Protein AF-A0A940AAX6-F1 (afdb_monomer_lite)

Radius of gyration: 25.83 Å; chains: 1; bounding box: 73×35×76 Å

pLDDT: mean 83.86, std 12.66, range [46.69, 98.56]

Sequence (177 aa):
MKKNYLYMAIAACAALITVSSCSLDEENPSAISTVQEWSTASGYEKLVNGCYFDLVRIVYGQAEDTYVIAAEGGTDIWQDVKGGSNGNWSKALIYSNDFGSNTYMFQEAYSGFYGCLSQCNAAIYYAEKVQGLSDADKNALVAEAHFLRAHALFNIVEYWGGKFLPTEPVSSAITDL

Secondary structure (DSSP, 8-state):
-HHHHHHHHHHHHHHHHS-PPPP-----TT---HHHHHTBHHHHHHHHHHHHHHIIIIISSTTTSHHHHHHHTTSTT---SSTT-STHHHHHHHT-TT-STT-HHHHHHHHHHHHHHHHHHHHHHHGGG-BSS-HHHHHHHHHHHHHHHHHHHHHHHHHH-S----SS---S-----

Structure (mmCIF, N/CA/C/O backbone):
data_AF-A0A940AAX6-F1
#
_entry.id   AF-A0A940AAX6-F1
#
loop_
_atom_site.group_PDB
_atom_site.id
_atom_site.type_symbol
_atom_site.label_atom_id
_atom_site.label_alt_id
_atom_site.label_comp_id
_atom_site.label_asym_id
_atom_site.label_entity_id
_atom_site.label_seq_id
_atom_site.pdbx_PDB_ins_code
_atom_site.Cartn_x
_atom_site.Cartn_y
_atom_site.Cartn_z
_atom_site.occupancy
_atom_site.B_iso_or_equiv
_atom_site.auth_seq_id
_atom_site.auth_comp_id
_atom_site.auth_asym_id
_atom_site.auth_atom_id
_atom_site.pdbx_PDB_model_num
ATOM 1 N N . MET A 1 1 ? 47.938 -17.502 51.077 1.00 55.31 1 MET A N 1
ATOM 2 C CA . MET A 1 1 ? 47.744 -16.661 49.871 1.00 55.31 1 MET A CA 1
ATOM 3 C C . MET A 1 1 ? 46.783 -17.294 48.858 1.00 55.31 1 MET A C 1
ATOM 5 O O . MET A 1 1 ? 45.732 -16.713 48.654 1.00 55.31 1 MET A O 1
ATOM 9 N N . LYS A 1 2 ? 47.029 -18.501 48.310 1.00 56.44 2 LYS A N 1
ATOM 10 C CA . LYS A 1 2 ? 46.135 -19.154 47.313 1.00 56.44 2 LYS A CA 1
ATOM 11 C C . LYS A 1 2 ? 44.664 -19.351 47.747 1.00 56.44 2 LYS A C 1
ATOM 13 O O . LYS A 1 2 ? 43.769 -19.133 46.942 1.00 56.44 2 LYS A O 1
ATOM 18 N N . LYS A 1 3 ? 44.401 -19.691 49.019 1.00 61.31 3 LYS A N 1
ATOM 19 C CA . LYS A 1 3 ? 43.030 -19.831 49.557 1.00 61.31 3 LYS A CA 1
ATOM 20 C C . LYS A 1 3 ? 42.242 -18.510 49.574 1.00 61.31 3 LYS A C 1
ATOM 22 O O . LYS A 1 3 ? 41.050 -18.526 49.313 1.00 61.31 3 LYS A O 1
ATOM 27 N N . ASN A 1 4 ? 42.899 -17.372 49.803 1.00 69.06 4 ASN A N 1
ATOM 28 C CA . ASN A 1 4 ? 42.223 -16.072 49.890 1.00 69.06 4 ASN A CA 1
ATOM 29 C C . ASN A 1 4 ? 41.749 -15.588 48.509 1.00 69.06 4 ASN A C 1
ATOM 31 O O . ASN A 1 4 ? 40.688 -14.984 48.412 1.00 69.06 4 ASN A O 1
ATOM 35 N N . TYR A 1 5 ? 42.487 -15.920 47.442 1.00 79.06 5 TYR A N 1
ATOM 36 C CA . TYR A 1 5 ? 42.050 -15.676 46.063 1.00 79.06 5 TYR A CA 1
ATOM 37 C C . TYR A 1 5 ? 40.877 -16.575 45.658 1.00 79.06 5 TYR A C 1
ATOM 39 O O . TYR A 1 5 ? 39.991 -16.125 44.942 1.00 79.06 5 TYR A O 1
ATOM 47 N N . LEU A 1 6 ? 40.829 -17.814 46.166 1.00 81.38 6 LEU A N 1
ATOM 48 C CA . LEU A 1 6 ? 39.690 -18.711 45.955 1.00 81.38 6 LEU A CA 1
ATOM 49 C C . LEU A 1 6 ? 38.421 -18.177 46.639 1.00 81.38 6 LEU A C 1
ATOM 51 O O . LEU A 1 6 ? 37.366 -18.149 46.017 1.00 81.38 6 LEU A O 1
ATOM 55 N N . TYR A 1 7 ? 38.523 -17.692 47.881 1.00 83.81 7 TYR A N 1
ATOM 56 C CA . TYR A 1 7 ? 37.384 -17.083 48.577 1.00 83.81 7 TYR A CA 1
ATOM 57 C C . TYR A 1 7 ? 36.915 -15.778 47.914 1.00 83.81 7 TYR A C 1
ATOM 59 O O . TYR A 1 7 ? 35.712 -15.559 47.806 1.00 83.81 7 TYR A O 1
ATOM 67 N N . MET A 1 8 ? 37.836 -14.952 47.399 1.00 81.62 8 MET A N 1
ATOM 68 C CA . MET A 1 8 ? 37.479 -13.766 46.606 1.00 81.62 8 MET A CA 1
ATOM 69 C C . MET A 1 8 ? 36.787 -14.124 45.286 1.00 81.62 8 MET A C 1
ATOM 71 O O . MET A 1 8 ? 35.802 -13.486 44.932 1.00 81.62 8 MET A O 1
ATOM 75 N N . ALA A 1 9 ? 37.255 -15.156 44.577 1.00 83.06 9 ALA A N 1
ATOM 76 C CA . ALA A 1 9 ? 36.630 -15.606 43.334 1.00 83.06 9 ALA A CA 1
ATOM 77 C C . ALA A 1 9 ? 35.215 -16.159 43.568 1.00 83.06 9 ALA A C 1
ATOM 79 O O . ALA A 1 9 ? 34.300 -15.853 42.810 1.00 83.06 9 ALA A O 1
ATOM 80 N N . ILE A 1 10 ? 35.009 -16.914 44.652 1.00 85.31 10 ILE A N 1
ATOM 81 C CA . ILE A 1 10 ? 33.684 -17.429 45.029 1.00 85.31 10 ILE A CA 1
ATOM 82 C C . ILE A 1 10 ? 32.733 -16.279 45.388 1.00 85.31 10 ILE A C 1
ATOM 84 O O . ILE A 1 10 ? 31.584 -16.287 44.954 1.00 85.31 10 ILE A O 1
ATOM 88 N N . ALA A 1 11 ? 33.207 -15.268 46.122 1.00 84.50 11 ALA A N 1
ATOM 89 C CA . ALA A 1 11 ? 32.406 -14.090 46.456 1.00 84.50 11 ALA A CA 1
ATOM 90 C C . ALA A 1 11 ? 32.029 -13.264 45.211 1.00 84.50 11 ALA A C 1
ATOM 92 O O . ALA A 1 11 ? 30.891 -12.814 45.097 1.00 84.50 11 ALA A O 1
ATOM 93 N N . ALA A 1 12 ? 32.948 -13.118 44.251 1.00 82.19 12 ALA A N 1
ATOM 94 C CA . ALA A 1 12 ? 32.683 -12.436 42.985 1.00 82.19 12 ALA A CA 1
ATOM 95 C C . ALA A 1 12 ? 31.672 -13.199 42.111 1.00 82.19 12 ALA A C 1
ATOM 97 O O . ALA A 1 12 ? 30.751 -12.595 41.566 1.00 82.19 12 ALA A O 1
ATOM 98 N N . CYS A 1 13 ? 31.784 -14.529 42.026 1.00 79.62 13 CYS A N 1
ATOM 99 C CA . CYS A 1 13 ? 30.807 -15.358 41.316 1.00 79.62 13 CYS A CA 1
ATOM 100 C C . CYS A 1 13 ? 29.427 -15.333 41.988 1.00 79.62 13 CYS A C 1
ATOM 102 O O . CYS A 1 13 ? 28.419 -15.296 41.292 1.00 79.62 13 CYS A O 1
ATOM 104 N N . ALA A 1 14 ? 29.363 -15.300 43.322 1.00 80.62 14 ALA A N 1
ATOM 105 C CA . ALA A 1 14 ? 28.098 -15.180 44.048 1.00 80.62 14 ALA A CA 1
ATOM 106 C C . ALA A 1 14 ? 27.412 -13.822 43.807 1.00 80.62 14 ALA A C 1
ATOM 108 O O . ALA A 1 14 ? 26.194 -13.775 43.652 1.00 80.62 14 ALA A O 1
ATOM 109 N N . ALA A 1 15 ? 28.182 -12.734 43.698 1.00 79.56 15 ALA A N 1
ATOM 110 C CA . ALA A 1 15 ? 27.660 -11.401 43.386 1.00 79.56 15 ALA A CA 1
ATOM 111 C C . ALA A 1 15 ? 27.119 -11.270 41.946 1.00 79.56 15 ALA A C 1
ATOM 113 O O . ALA A 1 15 ? 26.226 -10.466 41.690 1.00 79.56 15 ALA A O 1
ATOM 114 N N . LEU A 1 16 ? 27.609 -12.081 41.002 1.00 76.00 16 LEU A N 1
ATOM 115 C CA . LEU A 1 16 ? 27.104 -12.104 39.622 1.00 76.00 16 LEU A CA 1
ATOM 116 C C . LEU A 1 16 ? 25.786 -12.882 39.478 1.00 76.00 16 LEU A C 1
ATOM 118 O O . LEU A 1 16 ? 25.079 -12.697 38.495 1.00 76.00 16 LEU A O 1
ATOM 122 N N . ILE A 1 17 ? 25.420 -13.715 40.457 1.00 73.12 17 ILE A N 1
ATOM 123 C CA . ILE A 1 17 ? 24.154 -14.469 40.443 1.00 73.12 17 ILE A CA 1
ATOM 124 C C . ILE A 1 17 ? 22.983 -13.605 40.952 1.00 73.12 17 ILE A C 1
ATOM 126 O O . ILE A 1 17 ? 21.824 -13.920 40.699 1.00 73.12 17 ILE A O 1
ATOM 130 N N . THR A 1 18 ? 23.255 -12.476 41.620 1.00 72.62 18 THR A N 1
ATOM 131 C CA . THR A 1 18 ? 22.204 -11.584 42.145 1.00 72.62 18 THR A CA 1
ATOM 132 C C . THR A 1 18 ? 21.672 -10.565 41.134 1.00 72.62 18 THR A C 1
ATOM 134 O O . THR A 1 18 ? 20.677 -9.904 41.421 1.00 72.62 18 THR A O 1
ATOM 137 N N . VAL A 1 19 ? 22.267 -10.449 39.941 1.00 69.62 19 VAL A N 1
ATOM 138 C CA . VAL A 1 19 ? 21.702 -9.653 38.834 1.00 69.62 19 VAL A CA 1
ATOM 139 C C . VAL A 1 19 ? 20.680 -10.482 38.056 1.00 69.62 19 VAL A C 1
ATOM 141 O O . VAL A 1 19 ? 20.888 -10.875 36.913 1.00 69.62 19 VAL A O 1
ATOM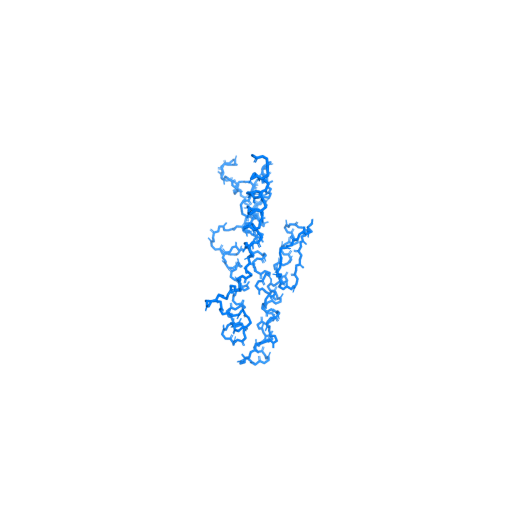 144 N N . SER A 1 20 ? 19.555 -10.771 38.707 1.00 68.38 20 SER A N 1
ATOM 145 C CA . SER A 1 20 ? 18.361 -11.242 38.006 1.00 68.38 20 SER A CA 1
ATOM 146 C C . SER A 1 20 ? 17.655 -10.034 37.393 1.00 68.38 20 SER A C 1
ATOM 148 O O . SER A 1 20 ? 17.304 -9.080 38.085 1.00 68.38 20 SER A O 1
ATOM 150 N N . SER A 1 21 ? 17.510 -10.039 36.070 1.00 65.81 21 SER A N 1
ATOM 151 C CA . SER A 1 21 ? 16.647 -9.090 35.374 1.00 65.81 21 SER A CA 1
ATOM 152 C C . SER A 1 21 ? 15.204 -9.480 35.690 1.00 65.81 21 SER A C 1
ATOM 154 O O . SER A 1 21 ? 14.784 -10.598 35.398 1.00 65.81 21 SER A O 1
ATOM 156 N N . CYS A 1 22 ? 14.445 -8.573 36.305 1.00 69.12 22 CYS A N 1
ATOM 157 C CA . CYS A 1 22 ? 12.992 -8.657 36.222 1.00 69.12 22 CYS A CA 1
ATOM 158 C C . CYS A 1 22 ? 12.595 -8.388 34.767 1.00 69.12 22 CYS A C 1
ATOM 160 O O . CYS A 1 22 ? 13.161 -7.490 34.134 1.00 69.12 22 CYS A O 1
ATOM 162 N N . SER A 1 23 ? 11.640 -9.151 34.238 1.00 64.44 23 SER A N 1
ATOM 163 C CA . SER A 1 23 ? 10.893 -8.716 33.062 1.00 64.44 23 SER A CA 1
ATOM 164 C C . SER A 1 23 ? 10.156 -7.435 33.447 1.00 64.44 23 SER A C 1
ATOM 166 O O . SER A 1 23 ? 9.446 -7.405 34.454 1.00 64.44 23 SER A O 1
ATOM 168 N N . LEU A 1 24 ? 10.396 -6.357 32.709 1.00 61.50 24 LEU A N 1
ATOM 169 C CA . LEU A 1 24 ? 9.651 -5.118 32.864 1.00 61.50 24 LEU A CA 1
ATOM 170 C C . LEU A 1 24 ? 8.437 -5.217 31.942 1.00 61.50 24 LEU A C 1
ATOM 172 O O . LEU A 1 24 ? 8.602 -5.223 30.724 1.00 61.50 24 LEU A O 1
ATOM 176 N N . ASP A 1 25 ? 7.245 -5.332 32.521 1.00 64.38 25 ASP A N 1
ATOM 177 C CA . ASP A 1 25 ? 6.000 -5.224 31.762 1.00 64.38 25 ASP A CA 1
ATOM 178 C C . ASP A 1 25 ? 5.812 -3.747 31.387 1.00 64.38 25 ASP A C 1
ATOM 180 O O . ASP A 1 25 ? 5.361 -2.921 32.185 1.00 64.38 25 ASP A O 1
ATOM 184 N N . GLU A 1 26 ? 6.274 -3.389 30.188 1.00 61.09 26 GLU A N 1
ATOM 185 C CA . GLU A 1 26 ? 6.122 -2.051 29.624 1.00 61.09 26 GLU A CA 1
ATOM 186 C C . GLU A 1 26 ? 4.677 -1.840 29.162 1.00 61.09 26 GLU A C 1
ATOM 188 O O . GLU A 1 26 ? 4.303 -2.139 28.030 1.00 61.09 26 GLU A O 1
ATOM 193 N N . GLU A 1 27 ? 3.852 -1.291 30.047 1.00 58.06 27 GLU A N 1
ATOM 194 C CA . GLU A 1 27 ? 2.539 -0.768 29.682 1.00 58.06 27 GLU A CA 1
ATOM 195 C C . GLU A 1 27 ? 2.710 0.634 29.087 1.00 58.06 27 GLU A C 1
ATOM 197 O O . GLU A 1 27 ? 3.202 1.546 29.754 1.00 58.06 27 GLU A O 1
ATOM 202 N N . ASN A 1 28 ? 2.315 0.824 27.826 1.00 57.12 28 ASN A N 1
ATOM 203 C CA . ASN A 1 28 ? 2.324 2.133 27.177 1.00 57.12 28 ASN A CA 1
ATOM 204 C C . ASN A 1 28 ? 0.994 2.856 27.474 1.00 57.12 28 ASN A C 1
ATOM 206 O O . ASN A 1 28 ? -0.003 2.566 26.816 1.00 57.12 28 ASN A O 1
ATOM 210 N N . PRO A 1 29 ? 0.943 3.832 28.401 1.00 56.22 29 PRO A N 1
ATOM 211 C CA . PRO A 1 29 ? -0.304 4.513 28.764 1.00 56.22 29 PRO A CA 1
ATOM 212 C C . PRO A 1 29 ? -0.865 5.395 27.637 1.00 56.22 29 PRO A C 1
ATOM 214 O O . PRO A 1 29 ? -2.018 5.816 27.706 1.00 56.22 29 PRO A O 1
ATOM 217 N N . SER A 1 30 ? -0.063 5.681 26.605 1.00 55.62 30 SER A N 1
ATOM 218 C CA . SER A 1 30 ? -0.491 6.380 25.388 1.00 55.62 30 SER A CA 1
ATOM 219 C C . SER A 1 30 ? -1.008 5.419 24.314 1.00 55.62 30 SER A C 1
ATOM 221 O O . SER A 1 30 ? -1.601 5.868 23.334 1.00 55.62 30 SER A O 1
ATOM 223 N N . ALA A 1 31 ? -0.778 4.111 24.465 1.00 48.28 31 ALA A N 1
ATOM 224 C CA . ALA A 1 31 ? -1.345 3.114 23.578 1.00 48.28 31 ALA A CA 1
ATOM 225 C C . ALA A 1 31 ? -2.808 2.904 23.967 1.00 48.28 31 ALA A C 1
ATOM 227 O O . ALA A 1 31 ? -3.135 2.134 24.867 1.00 48.28 31 ALA A O 1
ATOM 228 N N . ILE A 1 32 ? -3.719 3.565 23.253 1.00 55.19 32 ILE A N 1
ATOM 229 C CA . ILE A 1 32 ? -5.056 2.994 23.118 1.00 55.19 32 ILE A CA 1
ATOM 230 C C . ILE A 1 32 ? -4.836 1.601 22.522 1.00 55.19 32 ILE A C 1
ATOM 232 O O . ILE A 1 32 ? -4.148 1.470 21.508 1.00 55.19 32 ILE A O 1
ATOM 236 N N . SER A 1 33 ? -5.350 0.549 23.169 1.00 64.06 33 SER A N 1
ATOM 237 C CA . SER A 1 33 ? -5.257 -0.779 22.563 1.00 64.06 33 SER A CA 1
ATOM 238 C C . SER A 1 33 ? -5.890 -0.688 21.175 1.00 64.06 33 SER A C 1
ATOM 240 O O . SER A 1 33 ? -6.994 -0.165 21.032 1.00 64.06 33 SER A O 1
ATOM 242 N N . THR A 1 34 ? -5.187 -1.139 20.140 1.00 67.50 34 THR A N 1
ATOM 243 C CA . THR A 1 34 ? -5.639 -1.024 18.741 1.00 67.50 34 THR A CA 1
ATOM 244 C C . THR A 1 34 ? -7.072 -1.534 18.554 1.00 67.50 34 THR A C 1
ATOM 246 O O . THR A 1 34 ? -7.873 -0.954 17.828 1.00 67.50 34 THR A O 1
ATOM 249 N N . VAL A 1 35 ? -7.439 -2.571 19.315 1.00 67.94 35 VAL A N 1
ATOM 250 C CA . VAL A 1 35 ? -8.806 -3.094 19.422 1.00 67.94 35 VAL A CA 1
ATOM 251 C C . VAL A 1 35 ? -9.794 -2.031 19.913 1.00 67.94 35 VAL A C 1
ATOM 253 O O . VAL A 1 35 ? -10.854 -1.858 19.319 1.00 67.94 35 VAL A O 1
ATOM 256 N N . GLN A 1 36 ? -9.472 -1.328 20.995 1.00 70.12 36 GLN A N 1
ATOM 257 C CA . GLN A 1 36 ? -10.342 -0.323 21.596 1.00 70.12 36 GLN A CA 1
ATOM 258 C C . GLN A 1 36 ? -10.484 0.912 20.700 1.00 70.12 36 GLN A C 1
ATOM 260 O O . GLN A 1 36 ? -11.593 1.431 20.586 1.00 70.12 36 GLN A O 1
ATOM 265 N N . GLU A 1 37 ? -9.425 1.325 19.994 1.00 81.44 37 GLU A N 1
ATOM 266 C CA . GLU A 1 37 ? -9.504 2.421 19.018 1.00 81.44 37 GLU A CA 1
ATOM 267 C C . GLU A 1 37 ? -10.447 2.069 17.862 1.00 81.44 37 GLU A C 1
ATOM 269 O O . GLU A 1 37 ? -11.391 2.808 17.575 1.00 81.44 37 GLU A O 1
ATOM 274 N N . TRP A 1 38 ? -10.246 0.903 17.246 1.00 86.62 38 TRP A N 1
ATOM 275 C CA . TRP A 1 38 ? -10.961 0.499 16.033 1.00 86.62 38 TRP A CA 1
ATOM 276 C C . TRP A 1 38 ? -12.357 -0.080 16.286 1.00 86.62 38 TRP A C 1
ATOM 278 O O . TRP A 1 38 ? -13.121 -0.259 15.344 1.00 86.62 38 TRP A O 1
ATOM 288 N N . SER A 1 39 ? -12.726 -0.345 17.543 1.00 88.00 39 SER A N 1
ATOM 289 C CA . SER A 1 39 ? -14.057 -0.860 17.906 1.00 88.00 39 SER A CA 1
ATOM 290 C C . SER A 1 39 ? -15.187 0.173 17.813 1.00 88.00 39 SER A C 1
ATOM 292 O O . SER A 1 39 ? -16.359 -0.200 17.791 1.00 88.00 39 SER A O 1
ATOM 294 N N . THR A 1 40 ? -14.868 1.468 17.755 1.00 92.25 40 THR A N 1
ATOM 295 C CA . THR A 1 40 ? -15.871 2.540 17.634 1.00 92.25 40 THR A CA 1
ATOM 296 C C . THR A 1 40 ? -16.142 2.873 16.169 1.00 92.25 40 THR A C 1
ATOM 298 O O . THR A 1 40 ? -15.227 2.797 15.355 1.00 92.25 40 THR A O 1
ATOM 301 N N . ALA A 1 41 ? -17.356 3.318 15.827 1.00 93.38 41 ALA A N 1
ATOM 302 C CA . ALA A 1 41 ? -17.694 3.746 14.463 1.00 93.38 41 ALA A CA 1
AT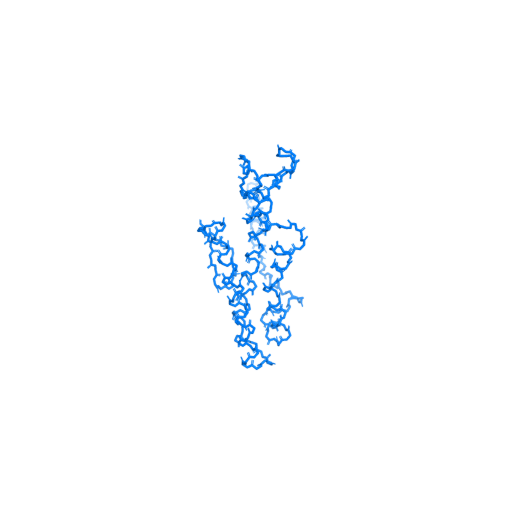OM 303 C C . ALA A 1 41 ? -16.683 4.760 13.883 1.00 93.38 41 ALA A C 1
ATOM 305 O O . ALA A 1 41 ? -16.123 4.535 12.816 1.00 93.38 41 ALA A O 1
ATOM 306 N N . SER A 1 42 ? -16.356 5.822 14.634 1.00 93.44 42 SER A N 1
ATOM 307 C CA . SER A 1 42 ? -15.378 6.832 14.196 1.00 93.44 42 SER A CA 1
ATOM 308 C C . SER A 1 42 ? -13.954 6.276 14.083 1.00 93.44 42 SER A C 1
ATOM 310 O O . SER A 1 42 ? -13.216 6.644 13.170 1.00 93.44 42 SER A O 1
ATOM 312 N N . GLY A 1 43 ? -13.542 5.396 14.998 1.00 93.12 43 GLY A N 1
ATOM 313 C CA . GLY A 1 43 ? -12.236 4.745 14.918 1.00 93.12 43 GLY A CA 1
ATOM 314 C C . GLY A 1 43 ? -12.128 3.797 13.727 1.00 93.12 43 GLY A C 1
ATOM 315 O O . GLY A 1 43 ? -11.089 3.746 13.073 1.00 93.12 43 GLY A O 1
ATOM 316 N N . TYR A 1 44 ? -13.217 3.105 13.397 1.00 95.25 44 TYR A N 1
ATOM 317 C CA . TYR A 1 44 ? -13.285 2.233 12.235 1.00 95.25 44 TYR A CA 1
ATOM 318 C C . TYR A 1 44 ? -13.262 3.014 10.919 1.00 95.25 44 TYR A C 1
ATOM 320 O O . TYR A 1 44 ? -12.494 2.675 10.025 1.00 95.25 44 TYR A O 1
ATOM 328 N N . GLU A 1 45 ? -14.012 4.113 10.815 1.00 95.19 45 GLU A N 1
ATOM 329 C CA . GLU A 1 45 ? -13.930 5.019 9.660 1.00 95.19 45 GLU A CA 1
ATOM 330 C C . GLU A 1 45 ? -12.506 5.554 9.462 1.00 95.19 45 GLU A C 1
ATOM 332 O O . GLU A 1 45 ? -12.012 5.600 8.339 1.00 95.19 45 GLU A O 1
ATOM 337 N N . LYS A 1 46 ? -11.796 5.908 10.543 1.00 94.81 46 LYS A N 1
ATOM 338 C CA . LYS A 1 46 ? -10.379 6.305 10.460 1.00 94.81 46 LYS A CA 1
ATOM 339 C C . LYS A 1 46 ? -9.488 5.180 9.938 1.00 94.81 46 LYS A C 1
ATOM 341 O O . LYS A 1 46 ? -8.595 5.451 9.140 1.00 94.81 46 LYS A O 1
ATOM 346 N N . LEU A 1 47 ? -9.726 3.943 10.370 1.00 94.31 47 LEU A N 1
ATOM 347 C CA . LEU A 1 47 ? -8.986 2.776 9.891 1.00 94.31 47 LEU A CA 1
ATOM 348 C C . LEU A 1 47 ? -9.220 2.541 8.389 1.00 94.31 47 LEU A C 1
ATOM 350 O O . LEU A 1 47 ? -8.267 2.344 7.637 1.00 94.31 47 LEU A O 1
ATOM 354 N N . VAL A 1 48 ? -10.469 2.646 7.930 1.00 96.81 48 VAL A N 1
ATOM 355 C CA . VAL A 1 48 ? -10.817 2.538 6.503 1.00 96.81 48 VAL A CA 1
ATOM 356 C C . VAL A 1 48 ? -10.213 3.696 5.705 1.00 96.81 48 VAL A C 1
ATOM 358 O O . VAL A 1 48 ? -9.614 3.465 4.661 1.00 96.81 48 VAL A O 1
ATOM 361 N N . ASN A 1 49 ? -10.235 4.924 6.225 1.00 96.19 49 ASN A N 1
ATOM 362 C CA . ASN A 1 49 ? -9.530 6.057 5.613 1.00 96.19 49 ASN A CA 1
ATOM 363 C C . ASN A 1 49 ? -8.018 5.798 5.485 1.00 96.19 49 ASN A C 1
ATOM 365 O O . ASN A 1 49 ? -7.400 6.210 4.503 1.00 96.19 49 ASN A O 1
ATOM 369 N N . GLY A 1 50 ? -7.423 5.071 6.436 1.00 94.88 50 GLY A N 1
ATOM 370 C CA . GLY A 1 50 ? -6.036 4.608 6.363 1.00 94.88 50 GLY A CA 1
ATOM 371 C C . GLY A 1 50 ? -5.749 3.744 5.132 1.00 94.88 50 GLY A C 1
ATOM 372 O O . GLY A 1 50 ? -4.668 3.848 4.558 1.00 94.88 50 GLY A O 1
ATOM 373 N N . CYS A 1 51 ? -6.728 2.971 4.653 1.00 96.81 51 CYS A N 1
ATOM 374 C CA . CYS A 1 51 ? -6.604 2.165 3.434 1.00 96.81 51 CYS A CA 1
ATOM 375 C C . CYS A 1 51 ? -6.380 3.028 2.181 1.00 96.81 51 CYS A C 1
ATOM 377 O O . CYS A 1 51 ? -5.699 2.604 1.249 1.00 96.81 51 CYS A O 1
ATOM 379 N N . TYR A 1 52 ? -6.914 4.251 2.166 1.00 95.19 52 TYR A N 1
ATOM 380 C CA . TYR A 1 52 ? -6.747 5.208 1.070 1.00 95.19 52 TYR A CA 1
ATOM 381 C C . TYR A 1 52 ? -5.483 6.065 1.195 1.00 95.19 52 TYR A C 1
ATOM 383 O O . TYR A 1 52 ? -5.056 6.671 0.212 1.00 95.19 52 TYR A O 1
ATOM 391 N N . PHE A 1 53 ? -4.890 6.155 2.387 1.00 92.31 53 PHE A N 1
ATOM 392 C CA . PHE A 1 53 ? -3.875 7.162 2.696 1.00 92.31 53 PHE A CA 1
ATOM 393 C C . PHE A 1 53 ? -2.652 7.078 1.775 1.00 92.31 53 PHE A C 1
ATOM 395 O O . PHE A 1 53 ? -2.299 8.066 1.127 1.00 92.31 53 PHE A O 1
ATOM 402 N N . ASP A 1 54 ? -2.045 5.896 1.658 1.00 89.56 54 ASP A N 1
ATOM 403 C CA . ASP A 1 54 ? -0.865 5.710 0.809 1.00 89.56 54 ASP A CA 1
ATOM 404 C C . ASP A 1 54 ? -1.203 5.777 -0.682 1.00 89.56 54 ASP A C 1
ATOM 406 O O . ASP A 1 54 ? -0.368 6.200 -1.483 1.00 89.56 54 ASP A O 1
ATOM 410 N N . LEU A 1 55 ? -2.446 5.460 -1.063 1.00 89.06 55 LEU A N 1
ATOM 411 C CA . LEU A 1 55 ? -2.898 5.639 -2.440 1.00 89.06 55 LEU A CA 1
ATOM 412 C C . LEU A 1 55 ? -2.909 7.116 -2.822 1.00 89.06 55 LEU A C 1
ATOM 414 O O . LEU A 1 55 ? -2.407 7.477 -3.877 1.00 89.06 55 LEU A O 1
ATOM 418 N N . VAL A 1 56 ? -3.430 7.987 -1.959 1.00 88.38 56 VAL A N 1
ATOM 419 C CA . VAL A 1 56 ? -3.472 9.432 -2.226 1.00 88.38 56 VAL A CA 1
ATOM 420 C C . VAL A 1 56 ? -2.103 10.079 -2.045 1.00 88.38 56 VAL A C 1
ATOM 422 O O . VAL A 1 56 ? -1.810 11.074 -2.692 1.00 88.38 56 VAL A O 1
ATOM 425 N N . ARG A 1 57 ? -1.252 9.563 -1.159 1.00 84.19 57 ARG A N 1
ATOM 426 C CA . ARG A 1 57 ? 0.025 10.212 -0.848 1.00 84.19 57 ARG A CA 1
ATOM 427 C C . ARG A 1 57 ? 1.170 9.763 -1.750 1.00 84.19 57 ARG A C 1
ATOM 429 O O . ARG A 1 57 ? 1.941 10.613 -2.182 1.00 84.19 57 ARG A O 1
ATOM 436 N N . ILE A 1 58 ? 1.293 8.458 -1.979 1.00 84.50 58 ILE A N 1
ATOM 437 C CA . ILE A 1 58 ? 2.473 7.830 -2.587 1.00 84.50 58 ILE A CA 1
ATOM 438 C C . ILE A 1 58 ? 2.167 7.291 -3.983 1.00 84.50 58 ILE A C 1
ATOM 440 O O . ILE A 1 58 ? 2.961 7.481 -4.899 1.00 84.50 58 ILE A O 1
ATOM 444 N N . VAL A 1 59 ? 1.026 6.621 -4.162 1.00 85.75 59 VAL A N 1
ATOM 445 C CA . VAL A 1 59 ? 0.728 5.933 -5.428 1.00 85.75 59 VAL A CA 1
ATOM 446 C C . VAL A 1 59 ? 0.174 6.902 -6.479 1.00 85.75 59 VAL A C 1
ATOM 448 O O . VAL A 1 59 ? 0.707 7.004 -7.576 1.00 85.75 59 VAL A O 1
ATOM 451 N N . TYR A 1 60 ? -0.883 7.646 -6.163 1.00 85.00 60 TYR A N 1
ATOM 452 C CA . TYR A 1 60 ? -1.634 8.444 -7.141 1.00 85.00 60 TYR A CA 1
ATOM 453 C C . TYR A 1 60 ? -1.587 9.951 -6.917 1.00 85.00 60 TYR A C 1
ATOM 455 O O . TYR A 1 60 ? -2.153 10.691 -7.721 1.00 85.00 60 TYR A O 1
ATOM 463 N N . GLY A 1 61 ? -0.971 10.425 -5.836 1.00 78.81 61 GLY A N 1
ATOM 464 C CA . GLY A 1 61 ? -0.928 11.855 -5.554 1.00 78.81 61 GLY A CA 1
ATOM 465 C C . GLY A 1 61 ? 0.457 12.471 -5.541 1.00 78.81 61 GLY A C 1
ATOM 466 O O . GLY A 1 61 ? 1.439 11.933 -6.039 1.00 78.81 61 GLY A O 1
ATOM 467 N N . GLN A 1 62 ? 0.472 13.684 -4.999 1.00 61.78 62 GLN A N 1
ATOM 468 C CA . GLN A 1 62 ? 1.367 14.760 -5.410 1.00 61.78 62 GLN A CA 1
ATOM 469 C C . GLN A 1 62 ? 2.830 14.603 -4.975 1.00 61.78 62 GLN A C 1
ATOM 471 O O . GLN A 1 62 ? 3.627 15.472 -5.313 1.00 61.78 62 GLN A O 1
ATOM 476 N N . ALA A 1 63 ? 3.194 13.577 -4.195 1.00 56.44 63 ALA A N 1
ATOM 477 C CA . ALA A 1 63 ? 4.527 13.535 -3.606 1.00 56.44 63 ALA A CA 1
ATOM 478 C C . ALA A 1 63 ? 5.621 13.504 -4.682 1.00 56.44 63 ALA A C 1
ATOM 480 O O . ALA A 1 63 ? 6.439 14.412 -4.648 1.00 56.44 63 ALA A O 1
ATOM 481 N N . GLU A 1 64 ? 5.605 12.592 -5.665 1.00 60.12 64 GLU A N 1
ATOM 482 C CA . GLU A 1 64 ? 6.611 12.575 -6.749 1.00 60.12 64 GLU A CA 1
ATOM 483 C C . GLU A 1 64 ? 6.156 11.809 -8.017 1.00 60.12 64 GLU A C 1
ATOM 485 O O . GLU A 1 64 ? 6.974 11.113 -8.604 1.00 60.12 64 GLU A O 1
ATOM 490 N N . ASP A 1 65 ? 4.880 11.856 -8.449 1.00 65.00 65 ASP A N 1
ATOM 491 C CA . ASP A 1 65 ? 4.375 11.107 -9.638 1.00 65.00 65 ASP A CA 1
ATOM 492 C C . ASP A 1 65 ? 4.893 9.648 -9.705 1.00 65.00 65 ASP A C 1
ATOM 494 O O . ASP A 1 65 ? 5.131 9.063 -10.768 1.00 65.00 65 ASP A O 1
ATOM 498 N N . THR A 1 66 ? 5.131 9.072 -8.526 1.00 71.44 66 THR A N 1
ATOM 499 C CA . THR A 1 66 ? 6.209 8.104 -8.317 1.00 71.44 66 THR A CA 1
ATOM 500 C C . THR A 1 66 ? 5.880 6.789 -8.991 1.00 71.44 66 THR A C 1
ATOM 502 O O . THR A 1 66 ? 6.683 6.199 -9.717 1.00 71.44 66 THR A O 1
ATOM 505 N N . TYR A 1 67 ? 4.637 6.367 -8.783 1.00 80.38 67 TYR A N 1
ATOM 506 C CA . TYR A 1 67 ? 4.081 5.195 -9.417 1.00 80.38 67 TYR A CA 1
ATOM 507 C C . TYR A 1 67 ? 3.683 5.459 -10.874 1.00 80.38 67 TYR A C 1
ATOM 509 O O . TYR A 1 67 ? 3.829 4.553 -11.680 1.00 80.38 67 TYR A O 1
ATOM 517 N N . VAL A 1 68 ? 3.272 6.674 -11.264 1.00 82.50 68 VAL A N 1
ATOM 518 C CA . VAL A 1 68 ? 2.960 6.976 -12.679 1.00 82.50 68 VAL A CA 1
ATOM 519 C C . VAL A 1 68 ? 4.199 6.819 -13.555 1.00 82.50 68 VAL A C 1
ATOM 521 O O . VAL A 1 68 ? 4.122 6.193 -14.606 1.00 82.50 68 VAL A O 1
ATOM 524 N N . ILE A 1 69 ? 5.362 7.309 -13.122 1.00 81.38 69 ILE A N 1
ATOM 525 C CA . ILE A 1 69 ? 6.606 7.085 -13.871 1.00 81.38 69 ILE A CA 1
ATOM 526 C C . ILE A 1 69 ? 7.112 5.646 -13.721 1.00 81.38 69 ILE A C 1
ATOM 528 O O . ILE A 1 69 ? 7.691 5.120 -14.668 1.00 81.38 69 ILE A O 1
ATOM 532 N N . ALA A 1 70 ? 6.868 4.971 -12.595 1.00 79.56 70 ALA A N 1
ATOM 533 C CA . ALA A 1 70 ? 7.158 3.539 -12.494 1.00 79.56 70 ALA A CA 1
ATOM 534 C C . ALA A 1 70 ? 6.310 2.694 -13.468 1.00 79.56 70 ALA A C 1
ATOM 536 O O . ALA A 1 70 ? 6.810 1.714 -14.017 1.00 79.56 70 ALA A O 1
ATOM 537 N N . ALA A 1 71 ? 5.057 3.095 -13.688 1.00 83.25 71 ALA A N 1
ATOM 538 C CA . ALA A 1 71 ? 4.085 2.434 -14.549 1.00 83.25 71 ALA A CA 1
ATOM 539 C C . ALA A 1 71 ? 4.306 2.732 -16.034 1.00 83.25 71 ALA A C 1
ATOM 541 O O . ALA A 1 71 ? 4.396 1.825 -16.855 1.00 83.25 71 ALA A O 1
ATOM 542 N N . GLU A 1 72 ? 4.434 4.012 -16.370 1.00 85.12 72 GLU A N 1
ATOM 543 C CA . GLU A 1 72 ? 4.361 4.499 -17.749 1.00 85.12 72 GLU A CA 1
ATOM 544 C C . GLU A 1 72 ? 5.679 5.107 -18.234 1.00 85.12 72 GLU A C 1
ATOM 546 O O . GLU A 1 72 ? 5.872 5.301 -19.431 1.00 85.12 72 GLU A O 1
ATOM 551 N N . GLY A 1 73 ? 6.602 5.439 -17.331 1.00 84.50 73 GLY A N 1
ATOM 552 C CA . GLY A 1 73 ? 7.784 6.234 -17.656 1.00 84.50 73 GLY A CA 1
ATOM 553 C C . GLY A 1 73 ? 8.737 5.577 -18.652 1.00 84.50 73 GLY A C 1
ATOM 554 O O . GLY A 1 73 ? 9.356 6.270 -19.449 1.00 84.50 73 GLY A O 1
ATOM 555 N N . GLY A 1 74 ? 8.841 4.250 -18.638 1.00 82.25 74 GLY A N 1
ATOM 556 C CA . GLY A 1 74 ? 9.675 3.505 -19.584 1.00 82.25 74 GLY A CA 1
ATOM 557 C C . GLY A 1 74 ? 9.017 3.232 -20.944 1.00 82.25 74 GLY A C 1
ATOM 558 O O . GLY A 1 74 ? 9.567 2.488 -21.756 1.00 82.25 74 GLY A O 1
ATOM 559 N N . THR A 1 75 ? 7.827 3.781 -21.196 1.00 87.38 75 THR A N 1
ATOM 560 C CA . THR A 1 75 ? 7.127 3.653 -22.484 1.00 87.38 75 THR A CA 1
ATOM 561 C C . THR A 1 75 ? 7.552 4.748 -23.470 1.00 87.38 75 THR A C 1
ATOM 563 O O . THR A 1 75 ? 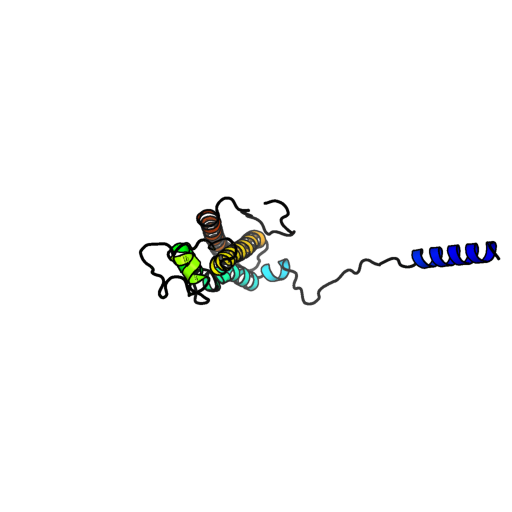8.367 5.613 -23.158 1.00 87.38 75 THR A O 1
ATOM 566 N N . ASP A 1 76 ? 6.991 4.740 -24.679 1.00 86.88 76 ASP A N 1
ATOM 567 C CA . ASP A 1 76 ? 7.216 5.764 -25.707 1.00 86.88 76 ASP A CA 1
ATOM 568 C C . ASP A 1 76 ? 6.476 7.091 -25.444 1.00 86.88 76 ASP A C 1
ATOM 570 O O . ASP A 1 76 ? 6.654 8.058 -26.189 1.00 86.88 76 ASP A O 1
ATOM 574 N N . ILE A 1 77 ? 5.663 7.158 -24.386 1.00 88.81 77 ILE A N 1
ATOM 575 C CA . ILE A 1 77 ? 4.887 8.346 -24.004 1.00 88.81 77 ILE A CA 1
ATOM 576 C C . ILE A 1 77 ? 5.775 9.400 -23.329 1.00 88.81 77 ILE A C 1
ATOM 578 O O . ILE A 1 77 ? 5.535 10.603 -23.471 1.00 88.81 77 ILE A O 1
ATOM 582 N N . TRP A 1 78 ? 6.805 8.964 -22.602 1.00 86.06 78 TRP A N 1
ATOM 583 C CA . TRP A 1 78 ? 7.678 9.829 -21.814 1.00 86.06 78 TRP A CA 1
ATOM 584 C C . TRP A 1 78 ? 9.103 9.806 -22.358 1.00 86.06 78 TRP A C 1
ATOM 586 O O . TRP A 1 78 ? 9.577 8.813 -22.899 1.00 86.06 78 TRP A O 1
ATOM 596 N N . GLN A 1 79 ? 9.812 10.924 -22.210 1.00 85.31 79 GLN A N 1
ATOM 597 C CA . GLN A 1 79 ? 11.191 11.036 -22.665 1.00 85.31 79 GLN A CA 1
ATOM 598 C C . GLN A 1 79 ? 12.057 11.687 -21.595 1.00 85.31 79 GLN A C 1
ATOM 600 O O . GLN A 1 79 ? 11.678 12.682 -20.973 1.00 85.31 79 GLN A O 1
ATOM 605 N N . ASP A 1 80 ? 13.265 11.158 -21.425 1.00 87.19 80 ASP A N 1
ATOM 606 C CA . ASP A 1 80 ? 14.278 11.811 -20.614 1.00 87.19 80 ASP A CA 1
ATOM 607 C C . ASP A 1 80 ? 14.712 13.156 -21.224 1.00 87.19 80 ASP A C 1
ATOM 609 O O . ASP A 1 80 ? 14.975 13.285 -22.423 1.00 87.19 80 ASP A O 1
ATOM 613 N N . VAL A 1 81 ? 14.812 14.174 -20.370 1.00 77.38 81 VAL A N 1
ATOM 614 C CA . VAL A 1 81 ? 15.059 15.561 -20.789 1.00 77.38 81 VAL A CA 1
ATOM 615 C C . VAL A 1 81 ? 16.561 15.858 -20.947 1.00 77.38 81 VAL A C 1
ATOM 617 O O . VAL A 1 81 ? 16.921 16.878 -21.536 1.00 77.38 81 VAL A O 1
ATOM 620 N N . LYS A 1 82 ? 17.472 15.016 -20.421 1.00 74.25 82 LYS A N 1
ATOM 621 C CA . LYS A 1 82 ? 18.908 15.353 -20.299 1.00 74.25 82 LYS A CA 1
ATOM 622 C C . LYS A 1 82 ? 19.882 14.176 -20.476 1.00 74.25 82 LYS A C 1
ATOM 624 O O . LYS A 1 82 ? 20.901 14.118 -19.780 1.00 74.25 82 LYS A O 1
ATOM 629 N N . GLY A 1 83 ? 19.596 13.254 -21.391 1.00 75.88 83 GLY A N 1
ATOM 630 C CA . GLY A 1 83 ? 20.498 12.152 -21.745 1.00 75.88 83 GLY A CA 1
ATOM 631 C C . GLY A 1 83 ? 20.927 11.268 -20.567 1.00 75.88 83 GLY A C 1
ATOM 632 O O . GLY A 1 83 ? 22.067 10.815 -20.536 1.00 75.88 83 GLY A O 1
ATOM 633 N N . GLY A 1 84 ? 20.056 11.064 -19.578 1.00 80.56 84 GLY A N 1
ATOM 634 C CA . GLY A 1 84 ? 20.307 10.185 -18.436 1.00 80.56 84 GLY A CA 1
ATOM 635 C C . GLY A 1 84 ? 20.739 10.876 -17.136 1.00 80.56 84 GLY A C 1
ATOM 636 O O . GLY A 1 84 ? 21.124 10.194 -16.190 1.00 80.56 84 GLY A O 1
ATOM 637 N N . SER A 1 85 ? 20.732 12.212 -17.065 1.00 83.19 85 SER A N 1
ATOM 638 C CA . SER A 1 85 ? 21.326 12.956 -15.935 1.00 83.19 85 SER A CA 1
ATOM 639 C C . SER A 1 85 ? 20.353 13.385 -14.827 1.00 83.19 85 SER A C 1
ATOM 641 O O . SER A 1 85 ? 20.776 14.026 -13.865 1.00 83.19 85 SER A O 1
ATOM 643 N N . ASN A 1 86 ? 19.072 13.016 -14.901 1.00 85.25 86 ASN A N 1
ATOM 644 C CA . ASN A 1 86 ? 18.045 13.366 -13.910 1.00 85.25 86 ASN A CA 1
ATOM 645 C C . ASN A 1 86 ? 17.899 12.323 -12.781 1.00 85.25 86 ASN A C 1
ATOM 647 O O . ASN A 1 86 ? 16.808 12.083 -12.261 1.00 85.25 86 ASN A O 1
ATOM 651 N N . GLY A 1 87 ? 18.997 11.663 -12.403 1.00 86.19 87 GLY A N 1
ATOM 652 C CA . GLY A 1 87 ? 19.001 10.684 -11.315 1.00 86.19 87 GLY A CA 1
ATOM 653 C C . GLY A 1 87 ? 18.005 9.542 -11.544 1.00 86.19 87 GLY A C 1
ATOM 654 O O . GLY A 1 87 ? 17.920 9.011 -12.647 1.00 86.19 87 GLY A O 1
ATOM 655 N N . ASN A 1 88 ? 17.255 9.162 -10.500 1.00 84.31 88 ASN A N 1
ATOM 656 C CA . ASN A 1 88 ? 16.328 8.019 -10.529 1.00 84.31 88 ASN A CA 1
ATOM 657 C C . ASN A 1 88 ? 15.253 8.113 -11.620 1.00 84.31 88 ASN A C 1
ATOM 659 O O . ASN A 1 88 ? 14.903 7.085 -12.193 1.00 84.31 88 ASN A O 1
ATOM 663 N N . TRP A 1 89 ? 14.804 9.323 -11.956 1.00 85.06 89 TRP A N 1
ATOM 664 C CA . TRP A 1 89 ? 13.836 9.547 -13.028 1.00 85.06 89 TRP A CA 1
ATOM 665 C C . TRP A 1 89 ? 14.376 9.077 -14.369 1.00 85.06 89 TRP A C 1
ATOM 667 O O . TRP A 1 89 ? 13.736 8.285 -15.048 1.00 85.06 89 TRP A O 1
ATOM 677 N N . SER A 1 90 ? 15.597 9.488 -14.714 1.00 88.06 90 SER A N 1
ATOM 678 C CA . SER A 1 90 ? 16.245 9.001 -15.927 1.00 88.06 90 SER A CA 1
ATOM 679 C C . SER A 1 90 ? 16.384 7.481 -15.907 1.00 88.06 90 SER A C 1
ATOM 681 O O . SER A 1 90 ? 16.120 6.844 -16.918 1.00 88.06 90 SER A O 1
ATOM 683 N N . LYS A 1 91 ? 16.737 6.879 -14.762 1.00 88.06 91 LYS A N 1
ATOM 684 C CA . LYS A 1 91 ? 16.893 5.418 -14.677 1.00 88.06 91 LYS A CA 1
ATOM 685 C C . LYS A 1 91 ? 15.624 4.673 -15.076 1.00 88.06 91 LYS A C 1
ATOM 687 O O . LYS A 1 91 ? 15.723 3.699 -15.812 1.00 88.06 91 LYS A O 1
ATOM 692 N N . ALA A 1 92 ? 14.465 5.144 -14.615 1.00 86.00 92 ALA A N 1
ATOM 693 C CA . ALA A 1 92 ? 13.170 4.568 -14.965 1.00 86.00 92 ALA A CA 1
ATOM 694 C C . ALA A 1 92 ? 12.763 4.871 -16.418 1.00 86.00 92 ALA A C 1
ATOM 696 O O . ALA A 1 92 ? 12.294 3.975 -17.109 1.00 86.00 92 ALA A O 1
ATOM 697 N N . LEU A 1 93 ? 12.989 6.100 -16.898 1.00 88.69 93 LEU A N 1
ATOM 698 C CA . LEU A 1 93 ? 12.574 6.533 -18.240 1.00 88.69 93 LEU A CA 1
ATOM 699 C C . LEU A 1 93 ? 13.364 5.863 -19.375 1.00 88.69 93 LEU A C 1
ATOM 701 O O . LEU A 1 93 ? 12.813 5.598 -20.436 1.00 88.69 93 LEU A O 1
ATOM 705 N N . ILE A 1 94 ? 14.666 5.622 -19.184 1.00 88.88 94 ILE A N 1
ATOM 706 C CA . ILE A 1 94 ? 15.542 5.063 -20.233 1.00 88.88 94 ILE A CA 1
ATOM 707 C C . ILE A 1 94 ? 16.056 3.656 -19.921 1.00 88.88 94 ILE A C 1
ATOM 709 O O . ILE A 1 94 ? 16.926 3.169 -20.641 1.00 88.88 94 ILE A O 1
ATOM 713 N N . TYR A 1 95 ? 15.568 3.024 -18.847 1.00 87.56 95 TYR A N 1
ATOM 714 C CA . TYR A 1 95 ? 16.053 1.729 -18.355 1.00 87.56 95 TYR A CA 1
ATOM 715 C C . TYR A 1 95 ? 17.584 1.653 -18.313 1.00 87.56 95 TYR A C 1
ATOM 717 O O . TYR A 1 95 ? 18.211 0.789 -18.931 1.00 87.56 95 TYR A O 1
ATOM 725 N N . SER A 1 96 ? 18.207 2.607 -17.617 1.00 87.94 96 SER A N 1
ATOM 726 C CA . SER A 1 96 ? 19.666 2.640 -17.504 1.00 87.94 96 SER A CA 1
ATOM 727 C C . SER A 1 96 ? 20.200 1.372 -16.825 1.00 87.94 96 SER A C 1
ATOM 729 O O . SER A 1 96 ? 19.503 0.702 -16.070 1.00 87.94 96 SER A O 1
ATOM 731 N N . ASN A 1 97 ? 21.479 1.053 -17.040 1.00 86.38 97 ASN A N 1
ATOM 732 C CA . ASN A 1 97 ? 22.099 -0.157 -16.477 1.00 86.38 97 ASN A CA 1
ATOM 733 C C . ASN A 1 97 ? 22.076 -0.233 -14.936 1.00 86.38 97 ASN A C 1
ATOM 735 O O . ASN A 1 97 ? 22.300 -1.301 -14.374 1.00 86.38 97 ASN A O 1
ATOM 739 N N . ASP A 1 98 ? 21.862 0.888 -14.249 1.00 86.88 98 ASP A N 1
ATOM 740 C CA . ASP A 1 98 ? 21.749 0.986 -12.793 1.00 86.88 98 ASP A CA 1
ATOM 741 C C . ASP A 1 98 ? 20.295 1.144 -12.303 1.00 86.88 98 ASP A C 1
ATOM 743 O O . ASP A 1 98 ? 20.065 1.468 -11.133 1.00 86.88 98 ASP A O 1
ATOM 747 N N . PHE A 1 99 ? 19.316 0.919 -13.183 1.00 87.62 99 PHE A N 1
ATOM 748 C CA . PHE A 1 99 ? 17.913 0.753 -12.826 1.00 87.62 99 PHE A CA 1
ATOM 749 C C . PHE A 1 99 ? 17.703 -0.573 -12.081 1.00 87.62 99 PHE A C 1
ATOM 751 O O . PHE A 1 99 ? 18.154 -1.631 -12.520 1.00 87.62 99 PHE A O 1
ATOM 758 N N . GLY A 1 100 ? 17.024 -0.532 -10.934 1.00 85.19 100 GLY A N 1
ATOM 759 C CA . GLY A 1 100 ? 16.777 -1.730 -10.137 1.00 85.19 100 GLY A CA 1
ATOM 760 C C . GLY A 1 100 ? 16.165 -1.424 -8.777 1.00 85.19 100 GLY A C 1
ATOM 761 O O . GLY A 1 100 ? 15.566 -0.372 -8.569 1.00 85.19 100 GLY A O 1
ATOM 762 N N . SER A 1 101 ? 16.351 -2.326 -7.809 1.00 82.69 101 SER A N 1
ATOM 763 C CA . SER A 1 101 ? 15.733 -2.210 -6.478 1.00 82.69 101 SER A CA 1
ATOM 764 C C . SER A 1 101 ? 16.110 -0.938 -5.719 1.00 82.69 101 SER A C 1
ATOM 766 O O . SER A 1 101 ? 15.394 -0.567 -4.802 1.00 82.69 101 SER A O 1
ATOM 768 N N . ASN A 1 102 ? 17.217 -0.279 -6.074 1.00 83.00 102 ASN A N 1
ATOM 769 C CA . ASN A 1 102 ? 17.687 0.964 -5.452 1.00 83.00 102 ASN A CA 1
ATOM 770 C C . ASN A 1 102 ? 17.129 2.237 -6.107 1.00 83.00 102 ASN A C 1
ATOM 772 O O . ASN A 1 102 ? 17.468 3.345 -5.689 1.00 83.00 102 ASN A O 1
ATOM 776 N N . THR A 1 103 ? 16.286 2.103 -7.132 1.00 87.00 103 THR A N 1
ATOM 777 C CA . THR A 1 103 ? 15.604 3.238 -7.750 1.00 87.00 103 THR A CA 1
ATOM 778 C C . THR A 1 103 ? 14.486 3.706 -6.818 1.00 87.00 103 THR A C 1
ATOM 780 O O . THR A 1 103 ? 13.465 3.038 -6.679 1.00 87.00 103 THR A O 1
ATOM 783 N N . TYR A 1 104 ? 14.700 4.857 -6.172 1.00 84.88 104 TYR A N 1
ATOM 784 C CA . TYR A 1 104 ? 13.871 5.377 -5.071 1.00 84.88 104 TYR A CA 1
ATOM 785 C C . TYR A 1 104 ? 12.364 5.310 -5.340 1.00 84.88 104 TYR A C 1
ATOM 787 O O . TYR A 1 104 ? 11.616 4.786 -4.523 1.00 84.88 104 TYR A O 1
ATOM 795 N N . MET A 1 105 ? 11.934 5.744 -6.525 1.00 82.69 105 MET A N 1
ATOM 796 C CA . MET A 1 105 ? 10.519 5.765 -6.885 1.00 82.69 105 MET A CA 1
ATOM 797 C C . MET A 1 105 ? 9.851 4.378 -6.848 1.00 82.69 105 MET A C 1
ATOM 799 O O . MET A 1 105 ? 8.730 4.227 -6.369 1.00 82.69 105 MET A O 1
ATOM 803 N N . PHE A 1 106 ? 10.565 3.329 -7.259 1.00 84.75 106 PHE A N 1
ATOM 804 C CA . PHE A 1 106 ? 10.054 1.962 -7.170 1.00 84.75 106 PHE A CA 1
ATOM 805 C C . PHE A 1 106 ? 10.003 1.471 -5.719 1.00 84.75 106 PHE A C 1
ATOM 807 O O . PHE A 1 106 ? 9.103 0.713 -5.371 1.00 84.75 106 PHE A O 1
ATOM 814 N N . GLN A 1 107 ? 10.924 1.906 -4.852 1.00 86.62 107 GLN A N 1
ATOM 815 C CA . GLN A 1 107 ? 10.867 1.570 -3.424 1.00 86.62 107 GLN A CA 1
ATOM 816 C C . GLN A 1 107 ? 9.693 2.248 -2.722 1.00 86.62 107 GLN A C 1
ATOM 818 O O . GLN A 1 107 ? 9.014 1.614 -1.912 1.00 86.62 107 GLN A O 1
ATOM 823 N N . GLU A 1 108 ? 9.443 3.520 -3.031 1.00 86.94 108 GLU A N 1
ATOM 824 C CA . GLU A 1 108 ? 8.307 4.247 -2.473 1.00 86.94 108 GLU A CA 1
ATOM 825 C C . GLU A 1 108 ? 6.983 3.649 -2.934 1.00 86.94 108 GLU A C 1
ATOM 827 O O . GLU A 1 108 ? 6.155 3.330 -2.086 1.00 86.94 108 GLU A O 1
ATOM 832 N N . ALA A 1 109 ? 6.802 3.402 -4.236 1.00 87.94 109 ALA A N 1
ATOM 833 C CA . ALA A 1 109 ? 5.584 2.774 -4.748 1.00 87.94 109 ALA A CA 1
ATOM 834 C C . ALA A 1 109 ? 5.348 1.390 -4.116 1.00 87.94 109 ALA A C 1
ATOM 836 O O . ALA A 1 109 ? 4.240 1.096 -3.666 1.00 87.94 109 ALA A O 1
ATOM 837 N N . TYR A 1 110 ? 6.401 0.570 -4.004 1.00 90.06 110 TYR A N 1
ATOM 838 C CA . TYR A 1 110 ? 6.340 -0.727 -3.324 1.00 90.06 110 TYR A CA 1
ATOM 839 C C . TYR A 1 110 ? 5.872 -0.574 -1.873 1.00 90.06 110 TYR A C 1
ATOM 841 O O . TYR A 1 110 ? 4.929 -1.235 -1.439 1.00 90.06 110 TYR A O 1
ATOM 849 N N . SER A 1 111 ? 6.497 0.342 -1.132 1.00 90.12 111 SER A N 1
ATOM 850 C CA . SER A 1 111 ? 6.168 0.600 0.271 1.00 90.12 111 SER A CA 1
ATOM 851 C C . SER A 1 111 ? 4.743 1.132 0.431 1.00 90.12 111 SER A C 1
ATOM 853 O O . SER A 1 111 ? 4.041 0.708 1.345 1.00 90.12 111 SER A O 1
ATOM 855 N N . GLY A 1 112 ? 4.284 1.989 -0.485 1.00 90.94 112 GLY A N 1
ATOM 856 C CA . GLY A 1 112 ? 2.924 2.525 -0.499 1.00 90.94 112 GLY A CA 1
ATOM 857 C C . GLY A 1 112 ? 1.861 1.442 -0.695 1.00 90.94 112 GLY A C 1
ATOM 858 O O . GLY A 1 112 ? 0.872 1.412 0.037 1.00 90.94 112 GLY A O 1
ATOM 859 N N . PHE A 1 113 ? 2.073 0.493 -1.614 1.00 93.25 113 PHE A N 1
ATOM 860 C CA . PHE A 1 113 ? 1.137 -0.625 -1.778 1.00 93.25 113 PHE A CA 1
ATOM 861 C C . PHE A 1 113 ? 1.113 -1.554 -0.561 1.00 93.25 113 PHE A C 1
ATOM 863 O O . PHE A 1 113 ? 0.033 -1.981 -0.152 1.00 93.25 113 PHE A O 1
ATOM 870 N N . TYR A 1 114 ? 2.261 -1.839 0.061 1.00 93.62 114 TYR A N 1
ATOM 871 C CA . TYR A 1 114 ? 2.294 -2.632 1.297 1.00 93.62 114 TYR A CA 1
ATOM 872 C C . TYR A 1 114 ? 1.691 -1.896 2.501 1.00 93.62 114 TYR A C 1
ATOM 874 O O . TYR A 1 114 ? 1.071 -2.535 3.354 1.00 93.62 114 TYR A O 1
ATOM 882 N N . GLY A 1 115 ? 1.815 -0.569 2.560 1.00 92.38 115 GLY A N 1
ATOM 883 C CA . GLY A 1 115 ? 1.138 0.266 3.550 1.00 92.38 115 GLY A CA 1
ATOM 884 C C . GLY A 1 115 ? -0.385 0.207 3.400 1.00 92.38 115 GLY A C 1
ATOM 885 O O . GLY A 1 115 ? -1.081 -0.152 4.354 1.00 92.38 115 GLY A O 1
ATOM 886 N N . CYS A 1 116 ? -0.894 0.398 2.177 1.00 94.38 116 CYS A N 1
ATOM 887 C CA . CYS A 1 116 ? -2.307 0.201 1.834 1.00 94.38 116 CYS A CA 1
ATOM 888 C C . CYS A 1 116 ? -2.795 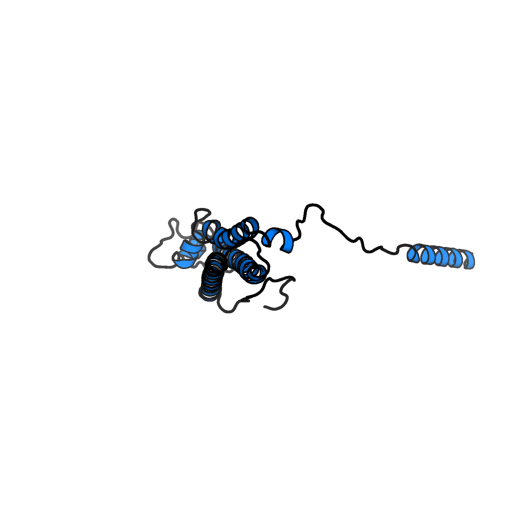-1.211 2.207 1.00 94.38 116 CYS A C 1
ATOM 890 O O . CYS A 1 116 ? -3.804 -1.360 2.900 1.00 94.38 116 CYS A O 1
ATOM 892 N N . LEU A 1 117 ? -2.047 -2.251 1.820 1.00 96.00 117 LEU A N 1
ATOM 893 C CA . LEU A 1 117 ? -2.354 -3.652 2.122 1.00 96.00 117 LEU A CA 1
ATOM 894 C C . LEU A 1 117 ? -2.477 -3.909 3.630 1.00 96.00 117 LEU A C 1
ATOM 896 O O . LEU A 1 117 ? -3.429 -4.554 4.073 1.00 96.00 117 LEU A O 1
ATOM 900 N N . SER A 1 118 ? -1.537 -3.386 4.417 1.00 93.62 118 SER A N 1
ATOM 901 C CA . SER A 1 118 ? -1.530 -3.528 5.875 1.00 93.62 118 SER A CA 1
ATOM 902 C C . SER A 1 118 ? -2.776 -2.906 6.513 1.00 93.62 118 SER A C 1
ATOM 904 O O . SER A 1 118 ? -3.464 -3.561 7.301 1.00 93.62 118 SER A O 1
ATOM 906 N N . GLN A 1 119 ? -3.126 -1.680 6.109 1.00 94.69 119 GLN A N 1
ATOM 907 C CA . GLN A 1 119 ? -4.322 -0.983 6.598 1.00 94.69 119 GLN A CA 1
ATOM 908 C C . GLN A 1 119 ? -5.607 -1.726 6.217 1.00 94.69 119 GLN A C 1
ATOM 910 O O . GLN A 1 119 ? -6.478 -1.922 7.064 1.00 94.69 119 GLN A O 1
ATOM 915 N N . CYS A 1 120 ? -5.704 -2.226 4.980 1.00 97.56 120 CYS A N 1
ATOM 916 C CA . CYS A 1 120 ? -6.870 -2.992 4.535 1.00 97.56 120 CYS A CA 1
ATOM 917 C C . CYS A 1 120 ? -7.025 -4.310 5.300 1.00 97.56 120 CYS A C 1
ATOM 919 O O . CYS A 1 120 ? -8.137 -4.677 5.681 1.00 97.56 120 CYS A O 1
ATOM 921 N N . ASN A 1 121 ? -5.923 -5.023 5.555 1.00 96.00 121 ASN A N 1
ATOM 922 C CA . ASN A 1 121 ? -5.952 -6.249 6.352 1.00 96.00 121 ASN A CA 1
ATOM 923 C C . ASN A 1 121 ? -6.452 -5.974 7.774 1.00 96.00 121 ASN A C 1
ATOM 925 O O . ASN A 1 121 ? -7.277 -6.730 8.285 1.00 96.00 121 ASN A O 1
ATOM 929 N N . ALA A 1 122 ? -6.020 -4.871 8.391 1.00 93.31 122 ALA A N 1
ATOM 930 C CA . ALA A 1 122 ? -6.560 -4.444 9.676 1.00 93.31 122 ALA A CA 1
ATOM 931 C C . ALA A 1 122 ? -8.059 -4.096 9.574 1.00 93.31 122 ALA A C 1
ATOM 933 O O . ALA A 1 122 ? -8.859 -4.631 10.340 1.00 93.31 122 ALA A O 1
ATOM 934 N N . ALA A 1 123 ? -8.478 -3.277 8.606 1.00 95.62 123 ALA A N 1
ATOM 935 C CA . ALA A 1 123 ? -9.884 -2.897 8.432 1.00 95.62 123 ALA A CA 1
ATOM 936 C C . ALA A 1 123 ? -10.818 -4.112 8.295 1.00 95.62 123 ALA A C 1
ATOM 938 O O . ALA A 1 123 ? -11.888 -4.151 8.907 1.00 95.62 123 ALA A O 1
ATOM 939 N N . ILE A 1 124 ? -10.396 -5.136 7.554 1.00 96.69 124 ILE A N 1
ATOM 940 C CA . ILE A 1 124 ? -11.158 -6.379 7.384 1.00 96.69 124 ILE A CA 1
ATOM 941 C C . ILE A 1 124 ? -11.169 -7.188 8.690 1.00 96.69 124 ILE A C 1
ATOM 943 O O . ILE A 1 124 ? -12.233 -7.591 9.156 1.00 96.69 124 ILE A O 1
ATOM 947 N N . TYR A 1 125 ? -10.014 -7.367 9.336 1.00 93.75 125 TYR A N 1
ATOM 948 C CA . TYR A 1 125 ? -9.889 -8.155 10.568 1.00 93.75 125 TYR A CA 1
ATOM 949 C C . TYR A 1 125 ? -10.659 -7.566 11.767 1.00 93.75 125 TYR A C 1
ATOM 951 O O . TYR A 1 125 ? -11.127 -8.289 12.657 1.00 93.75 125 TYR A O 1
ATOM 959 N N . TYR A 1 126 ? -10.776 -6.238 11.839 1.00 92.94 126 TYR A N 1
ATOM 960 C CA . TYR A 1 126 ? -11.457 -5.556 12.942 1.00 92.94 126 TYR A CA 1
ATOM 961 C C . TYR A 1 126 ? -12.951 -5.327 12.707 1.00 92.94 126 TYR A C 1
ATOM 963 O O . TYR A 1 126 ? -13.646 -5.052 13.682 1.00 92.94 126 TYR A O 1
ATOM 971 N N . ALA A 1 127 ? -13.469 -5.520 11.490 1.00 94.56 127 ALA A N 1
ATOM 972 C CA . ALA A 1 127 ? -14.866 -5.250 11.125 1.00 94.56 127 ALA A CA 1
ATOM 973 C C . ALA A 1 127 ? -15.902 -5.886 12.075 1.00 94.56 127 ALA A C 1
ATOM 975 O O . ALA A 1 127 ? -16.867 -5.244 12.506 1.00 94.56 127 ALA A O 1
ATOM 976 N N . GLU A 1 128 ? -15.684 -7.144 12.464 1.00 91.94 128 GLU A N 1
ATOM 977 C CA . GLU A 1 128 ? -16.583 -7.877 13.366 1.00 91.94 128 GLU A CA 1
ATOM 978 C C . GLU A 1 128 ? -16.599 -7.307 14.792 1.00 91.94 128 GLU A C 1
ATOM 980 O O . GLU A 1 128 ? -17.578 -7.467 15.518 1.00 91.94 128 GLU A O 1
ATOM 985 N N . LYS A 1 129 ? -15.539 -6.596 15.187 1.00 90.88 129 LYS A N 1
ATOM 986 C CA . LYS A 1 129 ? -15.366 -6.015 16.527 1.00 90.88 129 LYS A CA 1
ATOM 987 C C . LYS A 1 129 ? -15.965 -4.607 16.641 1.00 90.88 129 LYS A C 1
ATOM 989 O O . LYS A 1 129 ? -16.003 -4.052 17.737 1.00 90.88 129 LYS A O 1
ATOM 994 N N . VAL A 1 130 ? -16.429 -4.030 15.528 1.00 92.69 130 VAL A N 1
ATOM 995 C CA . VAL A 1 130 ? -16.964 -2.663 15.470 1.00 92.69 130 VAL A CA 1
ATOM 996 C C . VAL A 1 130 ? -18.386 -2.600 16.010 1.00 92.69 130 VAL A C 1
ATOM 998 O O . VAL A 1 130 ? -19.267 -3.354 15.581 1.00 92.69 130 VAL A O 1
ATOM 1001 N N . GLN A 1 131 ? -18.623 -1.637 16.893 1.00 92.38 131 GLN A N 1
ATOM 1002 C CA . GLN A 1 131 ? -19.918 -1.306 17.471 1.00 92.38 131 GLN A CA 1
ATOM 1003 C C . GLN A 1 131 ? -20.406 0.064 16.981 1.00 92.38 131 GLN A C 1
ATOM 1005 O O . GLN A 1 131 ? -19.618 0.953 16.660 1.00 92.38 131 GLN A O 1
ATOM 1010 N N . GLY A 1 132 ? -21.728 0.248 16.959 1.00 91.44 132 GLY A N 1
ATOM 1011 C CA . GLY A 1 132 ? -22.349 1.537 16.632 1.00 91.44 132 GLY A CA 1
ATOM 1012 C C . GLY A 1 132 ? -22.490 1.844 15.137 1.00 91.44 132 GLY A C 1
ATOM 1013 O O . GLY A 1 132 ? -22.871 2.960 14.805 1.00 91.44 132 GLY A O 1
ATOM 1014 N N . LEU A 1 133 ? -22.228 0.873 14.255 1.00 94.12 133 LEU A N 1
ATOM 1015 C CA . LEU A 1 133 ? -22.548 0.942 12.824 1.00 94.12 133 LEU A CA 1
ATOM 1016 C C . LEU A 1 133 ? -23.672 -0.033 12.473 1.00 94.12 133 LEU A C 1
ATOM 1018 O O . LEU A 1 133 ? -23.769 -1.106 13.073 1.00 94.12 133 LEU A O 1
ATOM 1022 N N . SER A 1 134 ? -24.496 0.333 11.489 1.00 96.19 134 SER A N 1
ATOM 1023 C CA . SER A 1 134 ? -25.447 -0.604 10.893 1.00 96.19 134 SER A CA 1
ATOM 1024 C C . SER A 1 134 ? -24.708 -1.674 10.081 1.00 96.19 134 SER A C 1
ATOM 1026 O O . SER A 1 134 ? -23.588 -1.447 9.615 1.00 96.19 134 SER A O 1
ATOM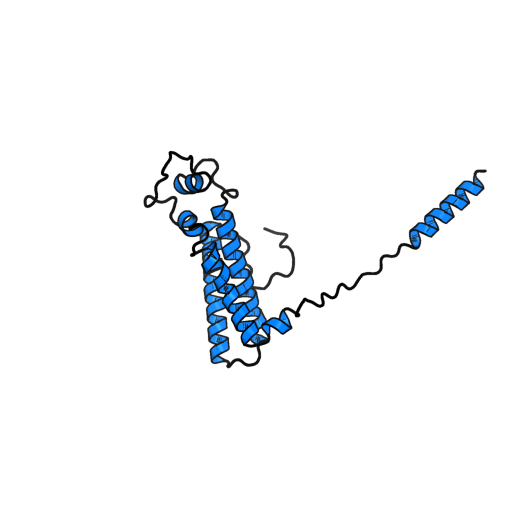 1028 N N . ASP A 1 135 ? -25.336 -2.832 9.867 1.00 95.50 135 ASP A N 1
ATOM 1029 C CA . ASP A 1 135 ? -24.750 -3.881 9.023 1.00 95.50 135 ASP A CA 1
ATOM 1030 C C . ASP A 1 135 ? -24.523 -3.390 7.587 1.00 95.50 135 ASP A C 1
ATOM 1032 O O . ASP A 1 135 ? -23.535 -3.755 6.956 1.00 95.50 135 ASP A O 1
ATOM 1036 N N . ALA A 1 136 ? -25.409 -2.531 7.075 1.00 97.25 136 ALA A N 1
ATOM 1037 C CA . ALA A 1 136 ? -25.276 -1.956 5.742 1.00 97.25 136 ALA A CA 1
ATOM 1038 C C . ALA A 1 136 ? -24.035 -1.054 5.632 1.00 97.25 136 ALA A C 1
ATOM 1040 O O . ALA A 1 136 ? -23.233 -1.240 4.718 1.00 97.25 136 ALA A O 1
ATOM 1041 N N . ASP A 1 137 ? -23.845 -0.137 6.585 1.00 96.31 137 ASP A N 1
ATOM 1042 C CA . ASP A 1 137 ? -22.703 0.789 6.583 1.00 96.31 137 ASP A CA 1
ATOM 1043 C C . ASP A 1 137 ? -21.387 0.040 6.801 1.00 96.31 137 ASP A C 1
ATOM 1045 O O . ASP A 1 137 ? -20.398 0.273 6.106 1.00 96.31 137 ASP A O 1
ATOM 1049 N N . LYS A 1 138 ? -21.383 -0.928 7.724 1.00 96.38 138 LYS A N 1
ATOM 1050 C CA . LYS A 1 138 ? -20.224 -1.788 7.966 1.00 96.38 138 LYS A CA 1
ATOM 1051 C C . LYS A 1 138 ? -19.847 -2.580 6.713 1.00 96.38 138 LYS A C 1
ATOM 1053 O O . LYS A 1 138 ? -18.676 -2.609 6.350 1.00 96.38 138 LYS A O 1
ATOM 1058 N N . ASN A 1 139 ? -20.819 -3.190 6.035 1.00 97.38 139 ASN A N 1
ATOM 1059 C CA . ASN A 1 139 ? -20.565 -3.952 4.812 1.00 97.38 139 ASN A CA 1
ATOM 1060 C C . ASN A 1 139 ? -20.035 -3.071 3.676 1.00 97.38 139 ASN A C 1
ATOM 1062 O O . ASN A 1 139 ? -19.174 -3.524 2.925 1.00 97.38 139 ASN A O 1
ATOM 1066 N N . ALA A 1 140 ? -20.507 -1.826 3.560 1.00 98.19 140 ALA A N 1
ATOM 1067 C CA . ALA A 1 140 ? -19.978 -0.874 2.585 1.00 98.19 140 ALA A CA 1
ATOM 1068 C C . ALA A 1 140 ? -18.490 -0.580 2.845 1.00 98.19 140 ALA A C 1
ATOM 1070 O O . ALA A 1 140 ? -17.663 -0.771 1.957 1.00 98.19 140 ALA A O 1
ATOM 1071 N N . LEU A 1 141 ? -18.136 -0.241 4.087 1.00 97.94 141 LEU A N 1
ATOM 1072 C CA . LEU A 1 141 ? -16.752 0.032 4.493 1.00 97.94 141 LEU A CA 1
ATOM 1073 C C . LEU A 1 141 ? -15.823 -1.185 4.316 1.00 97.94 141 LEU A C 1
ATOM 1075 O O . LEU A 1 141 ? -14.690 -1.058 3.852 1.00 97.94 141 LEU A O 1
ATOM 1079 N N . VAL A 1 142 ? -16.303 -2.388 4.643 1.00 97.94 142 VAL A N 1
ATOM 1080 C CA . VAL A 1 142 ? -15.555 -3.639 4.431 1.00 97.94 142 VAL A CA 1
ATOM 1081 C C . VAL A 1 142 ? -15.351 -3.918 2.941 1.00 97.94 142 VAL A C 1
ATOM 1083 O O . VAL A 1 142 ? -14.275 -4.363 2.538 1.00 97.94 142 VAL A O 1
ATOM 1086 N N . ALA A 1 143 ? -16.352 -3.637 2.103 1.00 98.56 143 ALA A N 1
ATOM 1087 C CA . ALA A 1 143 ? -16.237 -3.793 0.656 1.00 98.56 143 ALA A CA 1
ATOM 1088 C C . ALA A 1 143 ? -15.181 -2.848 0.061 1.00 98.56 143 ALA A C 1
ATOM 1090 O O . ALA A 1 143 ? -14.399 -3.279 -0.790 1.00 98.56 143 ALA A O 1
ATOM 1091 N N . GLU A 1 144 ? -15.102 -1.605 0.544 1.00 98.44 144 GLU A N 1
ATOM 1092 C CA . GLU A 1 144 ? -14.028 -0.672 0.182 1.00 98.44 144 GLU A CA 1
ATOM 1093 C C . GLU A 1 144 ? -12.654 -1.253 0.530 1.00 98.44 144 GLU A C 1
ATOM 1095 O O . GLU A 1 144 ? -11.799 -1.386 -0.347 1.00 98.44 144 GLU A O 1
ATOM 1100 N N . ALA A 1 145 ? -12.456 -1.699 1.775 1.00 98.25 145 ALA A N 1
ATOM 1101 C CA . ALA A 1 145 ? -11.193 -2.300 2.205 1.00 98.25 145 ALA A CA 1
ATOM 1102 C C . ALA A 1 145 ? -10.814 -3.539 1.370 1.00 98.25 145 ALA A C 1
ATOM 1104 O O . ALA A 1 145 ? -9.648 -3.716 1.010 1.00 98.25 145 ALA A O 1
ATOM 1105 N N . HIS A 1 146 ? -11.782 -4.385 1.002 1.00 98.50 146 HIS A N 1
ATOM 1106 C CA . HIS A 1 146 ? -11.535 -5.526 0.116 1.00 98.50 146 HIS A CA 1
ATOM 1107 C C . HIS A 1 146 ? -11.085 -5.107 -1.282 1.00 98.50 146 HIS A C 1
ATOM 1109 O O . HIS A 1 146 ? -10.146 -5.704 -1.817 1.00 98.50 146 HIS A O 1
ATOM 1115 N N . PHE A 1 147 ? -11.737 -4.104 -1.871 1.00 98.56 147 PHE A N 1
ATOM 1116 C CA . PHE A 1 147 ? -11.369 -3.594 -3.186 1.00 98.56 147 PHE A CA 1
ATOM 1117 C C . PHE A 1 147 ? -9.953 -3.012 -3.175 1.00 98.56 147 PHE A C 1
ATOM 1119 O O . PHE A 1 147 ? -9.125 -3.394 -4.002 1.00 98.56 147 PHE A O 1
ATOM 1126 N N . LEU A 1 148 ? -9.648 -2.151 -2.202 1.00 98.12 148 LEU A N 1
ATOM 1127 C CA . LEU A 1 148 ? -8.332 -1.523 -2.072 1.00 98.12 148 LEU A CA 1
ATOM 1128 C C . LEU A 1 148 ? -7.233 -2.556 -1.813 1.00 98.12 148 LEU A C 1
ATOM 1130 O O . LEU A 1 148 ? -6.176 -2.496 -2.439 1.00 98.12 148 LEU A O 1
ATOM 1134 N N . ARG A 1 149 ? -7.506 -3.569 -0.981 1.00 98.00 149 ARG A N 1
ATOM 1135 C CA . ARG A 1 149 ? -6.593 -4.699 -0.785 1.00 98.00 149 ARG A CA 1
ATOM 1136 C C . ARG A 1 149 ? -6.298 -5.422 -2.093 1.00 98.00 149 ARG A C 1
ATOM 1138 O O . ARG A 1 149 ? -5.138 -5.683 -2.398 1.00 98.00 149 ARG A O 1
ATOM 1145 N N . ALA A 1 150 ? -7.337 -5.774 -2.849 1.00 98.00 150 ALA A N 1
ATOM 1146 C CA . ALA A 1 150 ? -7.181 -6.470 -4.122 1.00 98.00 150 ALA A CA 1
ATOM 1147 C C . ALA A 1 150 ? -6.389 -5.622 -5.125 1.00 98.00 150 ALA A C 1
ATOM 1149 O O . ALA A 1 150 ? -5.505 -6.136 -5.805 1.00 98.00 150 ALA A O 1
ATOM 1150 N N . HIS A 1 151 ? -6.657 -4.319 -5.162 1.00 96.38 151 HIS A N 1
ATOM 1151 C 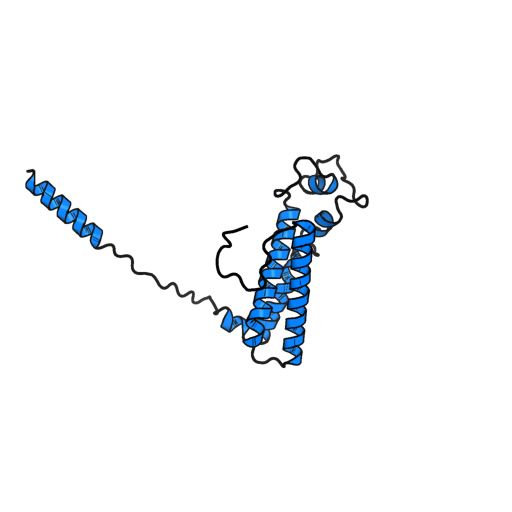CA . HIS A 1 151 ? -5.939 -3.362 -5.989 1.00 96.38 151 HIS A CA 1
ATOM 1152 C C . HIS A 1 151 ? -4.448 -3.259 -5.622 1.00 96.38 151 HIS A C 1
ATOM 1154 O O . HIS A 1 151 ? -3.595 -3.291 -6.510 1.00 96.38 151 HIS A O 1
ATOM 1160 N N . ALA A 1 152 ? -4.113 -3.196 -4.330 1.00 95.69 152 ALA A N 1
ATOM 1161 C CA . ALA A 1 152 ? -2.726 -3.194 -3.870 1.00 95.69 152 ALA A CA 1
ATOM 1162 C C . ALA A 1 152 ? -2.010 -4.509 -4.218 1.00 95.69 152 ALA A C 1
ATOM 1164 O O . ALA A 1 152 ? -0.923 -4.487 -4.788 1.00 95.69 152 ALA A O 1
ATOM 1165 N N . LEU A 1 153 ? -2.642 -5.656 -3.943 1.00 96.50 153 LEU A N 1
ATOM 1166 C CA . LEU A 1 153 ? -2.090 -6.978 -4.261 1.00 96.50 153 LEU A CA 1
ATOM 1167 C C . LEU A 1 153 ? -1.848 -7.157 -5.764 1.00 96.50 153 LEU A C 1
ATOM 1169 O O . LEU A 1 153 ? -0.795 -7.658 -6.151 1.00 96.50 153 LEU A O 1
ATOM 1173 N N . PHE A 1 154 ? -2.794 -6.728 -6.602 1.00 95.69 154 PHE A N 1
ATOM 1174 C CA . PHE A 1 154 ? -2.656 -6.774 -8.057 1.00 95.69 154 PHE A CA 1
ATOM 1175 C C . PHE A 1 154 ? -1.407 -6.019 -8.520 1.00 95.69 154 PHE A C 1
ATOM 1177 O O . PHE A 1 154 ? -0.574 -6.584 -9.221 1.00 95.69 154 PHE A O 1
ATOM 1184 N N . ASN A 1 155 ? -1.231 -4.778 -8.063 1.00 93.62 155 ASN A N 1
ATOM 1185 C CA . ASN A 1 155 ? -0.082 -3.963 -8.453 1.00 93.62 155 ASN A CA 1
ATOM 1186 C C . ASN A 1 155 ? 1.246 -4.488 -7.899 1.00 93.62 155 ASN A C 1
ATOM 1188 O O . ASN A 1 155 ? 2.264 -4.412 -8.582 1.00 93.62 155 ASN A O 1
ATOM 1192 N N . ILE A 1 156 ? 1.252 -5.066 -6.694 1.00 93.81 156 ILE A N 1
ATOM 1193 C CA . ILE A 1 156 ? 2.453 -5.715 -6.152 1.00 93.81 156 ILE A CA 1
ATOM 1194 C C . ILE A 1 156 ? 2.921 -6.839 -7.089 1.00 93.81 156 ILE A C 1
ATOM 1196 O O . ILE A 1 156 ? 4.108 -6.931 -7.405 1.00 93.81 156 ILE A O 1
ATOM 1200 N N . VAL A 1 157 ? 1.992 -7.678 -7.551 1.00 94.69 157 VAL A N 1
ATOM 1201 C CA . VAL A 1 157 ? 2.309 -8.795 -8.450 1.00 94.69 157 VAL A CA 1
ATOM 1202 C C . VAL A 1 157 ? 2.699 -8.304 -9.840 1.00 94.69 157 VAL A C 1
ATOM 1204 O O . VAL A 1 157 ? 3.678 -8.800 -10.392 1.00 94.69 157 VAL A O 1
ATOM 1207 N N . GLU A 1 158 ? 1.979 -7.327 -10.385 1.00 92.31 158 GLU A N 1
ATOM 1208 C CA . GLU A 1 158 ? 2.219 -6.817 -11.738 1.00 92.31 158 GLU A CA 1
ATOM 1209 C C . GLU A 1 158 ? 3.626 -6.220 -11.889 1.00 92.31 158 GLU A C 1
ATOM 1211 O O . GLU A 1 158 ? 4.340 -6.541 -12.836 1.00 92.31 158 GLU A O 1
ATOM 1216 N N . TYR A 1 159 ? 4.070 -5.409 -10.924 1.00 87.25 159 TYR A N 1
ATOM 1217 C CA . TYR A 1 159 ? 5.344 -4.688 -11.036 1.00 87.25 159 TYR A CA 1
ATOM 1218 C C . TYR A 1 159 ? 6.538 -5.411 -10.412 1.00 87.25 159 TYR A C 1
ATOM 1220 O O . TYR A 1 159 ? 7.670 -5.222 -10.860 1.00 87.25 159 TYR A O 1
ATOM 1228 N N . TRP A 1 160 ? 6.325 -6.232 -9.378 1.00 89.50 160 TRP A N 1
ATOM 1229 C CA . TRP A 1 160 ? 7.421 -6.891 -8.651 1.00 89.50 160 TRP A CA 1
ATOM 1230 C C . TRP A 1 160 ? 7.383 -8.421 -8.709 1.00 89.50 160 TRP A C 1
ATOM 1232 O O . TRP A 1 160 ? 8.307 -9.068 -8.204 1.00 89.50 160 TRP A O 1
ATOM 1242 N N . GLY A 1 161 ? 6.369 -9.012 -9.342 1.00 89.88 161 GLY A N 1
ATOM 1243 C CA . GLY A 1 161 ? 6.250 -10.454 -9.531 1.00 89.88 161 GLY A CA 1
ATOM 1244 C C . GLY A 1 161 ? 5.927 -11.213 -8.242 1.00 89.88 161 GLY A C 1
ATOM 1245 O O . GLY A 1 161 ? 5.158 -10.760 -7.396 1.00 89.88 161 GLY A O 1
ATOM 1246 N N . GLY A 1 162 ? 6.506 -12.410 -8.098 1.00 87.94 162 GLY A N 1
ATOM 1247 C CA . GLY A 1 162 ? 6.277 -13.301 -6.956 1.00 87.94 162 GLY A CA 1
ATOM 1248 C C . GLY A 1 162 ? 6.794 -12.713 -5.642 1.00 87.94 162 GLY A C 1
ATOM 1249 O O . GLY A 1 162 ? 7.958 -12.898 -5.290 1.00 87.94 162 GLY A O 1
ATOM 1250 N N . LYS A 1 163 ? 5.925 -11.995 -4.929 1.00 89.50 163 LYS A N 1
ATOM 1251 C CA . LYS A 1 163 ? 6.184 -11.399 -3.614 1.00 89.50 163 LYS A CA 1
ATOM 1252 C C . LYS A 1 163 ? 5.275 -11.998 -2.547 1.00 89.50 163 LYS A C 1
ATOM 1254 O O . LYS A 1 163 ? 4.364 -12.764 -2.844 1.00 89.50 163 LYS A O 1
ATOM 1259 N N . PHE A 1 164 ? 5.539 -11.652 -1.290 1.00 89.06 164 PHE A N 1
ATOM 1260 C CA . PHE A 1 164 ? 4.695 -12.047 -0.168 1.00 89.06 164 PHE A CA 1
ATOM 1261 C C . PHE A 1 164 ? 3.357 -11.292 -0.201 1.00 89.06 164 PHE A C 1
ATOM 1263 O O . PHE A 1 164 ? 3.346 -10.064 -0.248 1.00 89.06 164 PHE A O 1
ATOM 1270 N N . LEU A 1 165 ? 2.236 -12.016 -0.157 1.00 92.88 165 LEU A N 1
ATOM 1271 C CA . LEU A 1 165 ? 0.881 -11.475 -0.335 1.00 92.88 165 LEU A CA 1
ATOM 1272 C C . LEU A 1 165 ? 0.002 -11.771 0.898 1.00 92.88 165 LEU A C 1
ATOM 1274 O O . LEU A 1 165 ? -0.849 -12.662 0.844 1.00 92.88 165 LEU A O 1
ATOM 1278 N N . PRO A 1 166 ? 0.210 -11.081 2.036 1.00 91.75 166 PRO A N 1
ATOM 1279 C CA . PRO A 1 166 ? -0.550 -11.334 3.256 1.00 91.75 166 PRO A CA 1
ATOM 1280 C C . PRO A 1 166 ? -1.998 -10.863 3.120 1.00 91.75 166 PRO A C 1
ATOM 1282 O O . PRO A 1 166 ? -2.258 -9.744 2.682 1.00 91.75 166 PRO A O 1
ATOM 1285 N N . THR A 1 167 ? -2.941 -11.677 3.586 1.00 92.44 167 THR A N 1
ATOM 1286 C CA . THR A 1 167 ? -4.368 -11.313 3.672 1.00 92.44 167 THR A CA 1
ATOM 1287 C C . THR A 1 167 ? -4.847 -11.070 5.100 1.00 92.44 167 THR A C 1
ATOM 1289 O O . THR A 1 167 ? -6.016 -10.760 5.302 1.00 92.44 167 THR A O 1
ATOM 1292 N N . GLU A 1 168 ? -3.947 -11.197 6.073 1.00 90.56 168 GLU A N 1
ATOM 1293 C CA . GLU A 1 168 ? -4.196 -10.989 7.498 1.00 90.56 168 GLU A CA 1
ATOM 1294 C C . GLU A 1 168 ? -3.198 -9.967 8.064 1.00 90.56 168 GLU A C 1
ATOM 1296 O O . GLU A 1 168 ? -2.114 -9.787 7.489 1.00 90.56 168 GLU A O 1
ATOM 1301 N N . PRO A 1 169 ? -3.526 -9.286 9.178 1.00 87.75 169 PRO A N 1
ATOM 1302 C CA . PRO A 1 169 ? -2.577 -8.424 9.869 1.00 87.75 169 PRO A CA 1
ATOM 1303 C C . PRO A 1 169 ? -1.320 -9.196 10.282 1.00 87.75 169 PRO A C 1
ATOM 1305 O O . PRO A 1 169 ? -1.396 -10.267 10.884 1.00 87.75 169 PRO A O 1
ATOM 1308 N N . VAL A 1 170 ? -0.150 -8.638 9.978 1.00 80.25 170 VAL A N 1
ATOM 1309 C CA . VAL A 1 170 ? 1.138 -9.263 10.289 1.00 80.25 170 VAL A CA 1
ATOM 1310 C C . VAL A 1 170 ? 1.611 -8.778 11.661 1.00 80.25 170 VAL A C 1
ATOM 1312 O O . VAL A 1 170 ? 1.793 -7.581 11.865 1.00 80.25 170 VAL A O 1
ATOM 1315 N N . SER A 1 171 ? 1.815 -9.698 12.607 1.00 67.12 171 SER A N 1
ATOM 1316 C CA . SER A 1 171 ? 2.217 -9.386 13.991 1.00 67.12 171 SER A CA 1
ATOM 1317 C C . SER A 1 171 ? 3.704 -9.615 14.286 1.00 67.12 171 SER A C 1
ATOM 1319 O O . SER A 1 171 ? 4.151 -9.393 15.409 1.00 67.12 171 SER A O 1
ATOM 1321 N N . SER A 1 172 ? 4.478 -10.091 13.310 1.00 63.06 172 SER A N 1
ATOM 1322 C CA . SER A 1 172 ? 5.900 -10.410 13.464 1.00 63.06 172 SER A CA 1
ATOM 1323 C C . SER A 1 172 ? 6.675 -10.155 12.174 1.00 63.06 172 SER A C 1
ATOM 1325 O O . SER A 1 172 ? 6.097 -10.129 11.091 1.00 63.06 172 SER A O 1
ATOM 1327 N N . ALA A 1 173 ? 7.996 -10.000 12.275 1.00 61.84 173 ALA A N 1
ATOM 1328 C CA . ALA A 1 173 ? 8.847 -9.885 11.095 1.00 61.84 173 ALA A CA 1
ATOM 1329 C C . ALA A 1 173 ? 8.686 -11.116 10.182 1.00 61.84 173 ALA A C 1
ATOM 1331 O O . ALA A 1 173 ? 8.685 -12.251 10.659 1.00 61.84 173 ALA A O 1
ATOM 1332 N N . ILE A 1 174 ? 8.543 -10.880 8.878 1.00 61.41 174 ILE A N 1
ATOM 1333 C CA . ILE A 1 174 ? 8.452 -11.933 7.861 1.00 61.41 174 ILE A CA 1
ATOM 1334 C C . ILE A 1 174 ? 9.881 -12.388 7.563 1.00 61.41 174 ILE A C 1
ATOM 1336 O O . ILE A 1 174 ? 10.685 -11.595 7.075 1.00 61.41 174 ILE A O 1
ATOM 1340 N N . THR A 1 175 ? 10.219 -13.630 7.911 1.00 56.12 175 THR A N 1
ATOM 1341 C CA . THR A 1 175 ? 11.591 -14.157 7.797 1.00 56.12 175 THR A CA 1
ATOM 1342 C C . THR A 1 175 ? 11.865 -14.926 6.511 1.00 56.12 175 THR A C 1
ATOM 1344 O O . THR A 1 175 ? 13.032 -15.106 6.179 1.00 56.12 175 THR A O 1
ATOM 1347 N N . ASP A 1 176 ? 10.825 -15.320 5.774 1.00 47.09 176 ASP A N 1
ATOM 1348 C CA . ASP A 1 176 ? 10.954 -16.119 4.557 1.00 47.09 176 ASP A CA 1
ATOM 1349 C C . ASP A 1 176 ? 10.314 -15.386 3.368 1.00 47.09 176 ASP A C 1
ATOM 1351 O O . ASP A 1 176 ? 9.104 -15.137 3.349 1.00 47.09 176 ASP A O 1
ATOM 1355 N N . LEU A 1 177 ? 11.152 -15.030 2.390 1.00 46.69 177 LEU A N 1
ATOM 1356 C CA . LEU A 1 177 ? 10.795 -14.558 1.049 1.00 46.69 177 LEU A CA 1
ATOM 1357 C C . LEU A 1 177 ? 11.504 -15.435 0.017 1.00 46.69 177 LEU A C 1
ATOM 1359 O O . LEU A 1 177 ? 12.728 -15.645 0.182 1.00 46.69 177 LEU A O 1
#

Foldseek 3Di:
DVVVVVVVVVVVVVVVVPPDDDPDPDDDPPDPPLLNQCQEPVSLVVLLVQLCVLVCAQQPHDPPCLNVLQPPLCDPVHDDPPCQPPPLSSCSNPVDPPDDPPSVSVVSNLVSLVSSLQSLQVSLVSLVSHPDDDPVVSVVSNVSSVVSNVVSQVVCCVRPNDDDRDNHHDPDDDPDD